Protein AF-A0A1G5WXL9-F1 (afdb_monomer_lite)

Structure (mmCIF, N/CA/C/O backbone):
data_AF-A0A1G5WXL9-F1
#
_entry.id   AF-A0A1G5WXL9-F1
#
loop_
_atom_site.group_PDB
_atom_site.id
_atom_site.type_symbol
_atom_site.label_atom_id
_atom_site.label_alt_id
_atom_site.label_comp_id
_atom_site.label_asym_id
_atom_site.label_entity_id
_atom_site.label_seq_id
_atom_site.pdbx_PDB_ins_code
_atom_site.Cartn_x
_atom_site.Cartn_y
_atom_site.Cartn_z
_atom_site.occupancy
_atom_site.B_iso_or_equiv
_atom_site.auth_seq_id
_atom_site.auth_comp_id
_atom_site.auth_asym_id
_atom_site.auth_atom_id
_atom_site.pdbx_PDB_model_num
ATOM 1 N N . MET A 1 1 ? -7.479 4.362 -8.930 1.00 89.00 1 MET A N 1
ATOM 2 C CA . MET A 1 1 ? -8.111 3.118 -8.446 1.00 89.00 1 MET A CA 1
ATOM 3 C C . MET A 1 1 ? -8.152 3.193 -6.934 1.00 89.00 1 MET A C 1
ATOM 5 O O . MET A 1 1 ? -7.251 3.823 -6.392 1.00 89.00 1 MET A O 1
ATOM 9 N N . ILE A 1 2 ? -9.167 2.651 -6.266 1.00 95.62 2 ILE A N 1
ATOM 10 C CA . ILE A 1 2 ? -9.227 2.722 -4.797 1.00 95.62 2 ILE A CA 1
ATOM 11 C C . ILE A 1 2 ? -8.543 1.508 -4.156 1.00 95.62 2 ILE A C 1
ATOM 13 O O . ILE A 1 2 ? -8.392 0.478 -4.812 1.00 95.62 2 ILE A O 1
ATOM 17 N N . LEU A 1 3 ? -8.122 1.605 -2.889 1.00 96.62 3 LEU A N 1
ATOM 18 C CA . LEU A 1 3 ? -7.483 0.483 -2.180 1.00 96.62 3 LEU A CA 1
ATOM 19 C C . LEU A 1 3 ? -8.346 -0.772 -2.216 1.00 96.62 3 LEU A C 1
ATOM 21 O O . LEU A 1 3 ? -7.825 -1.865 -2.410 1.00 96.62 3 LEU A O 1
ATOM 25 N N . LYS A 1 4 ? -9.662 -0.609 -2.050 1.00 97.12 4 LYS A N 1
ATOM 26 C CA . LYS A 1 4 ? -10.604 -1.723 -2.092 1.00 97.12 4 LYS A CA 1
ATOM 27 C C . LYS A 1 4 ? -10.462 -2.558 -3.366 1.00 97.12 4 LYS A C 1
ATOM 29 O O . LYS A 1 4 ? -10.415 -3.774 -3.264 1.00 97.12 4 LYS A O 1
ATOM 34 N N . ASP A 1 5 ? -10.298 -1.922 -4.525 1.00 97.06 5 ASP A N 1
ATOM 35 C CA . ASP A 1 5 ? -10.130 -2.636 -5.796 1.00 97.06 5 ASP A CA 1
ATOM 36 C C . ASP A 1 5 ? -8.858 -3.506 -5.791 1.00 97.06 5 ASP A C 1
ATOM 38 O O . ASP A 1 5 ? -8.848 -4.603 -6.342 1.00 97.06 5 ASP A O 1
ATOM 42 N N . ILE A 1 6 ? -7.782 -3.031 -5.148 1.00 96.88 6 ILE A N 1
ATOM 43 C CA . ILE A 1 6 ? -6.521 -3.775 -5.001 1.00 96.88 6 ILE A CA 1
ATOM 44 C C . ILE A 1 6 ? -6.711 -4.963 -4.061 1.00 96.88 6 ILE A C 1
ATOM 46 O O . ILE A 1 6 ? -6.274 -6.069 -4.377 1.00 96.88 6 ILE A O 1
ATOM 50 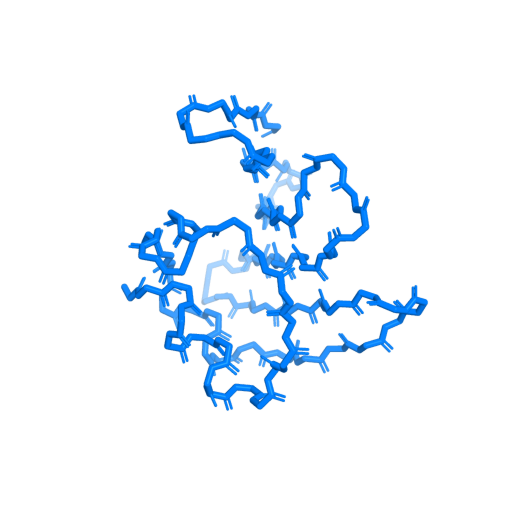N N . LEU A 1 7 ? -7.352 -4.737 -2.911 1.00 97.19 7 LEU A N 1
ATOM 51 C CA . LEU A 1 7 ? -7.625 -5.795 -1.940 1.00 97.19 7 LEU A CA 1
ATOM 52 C C . LEU A 1 7 ? -8.494 -6.891 -2.562 1.00 97.19 7 LEU A C 1
ATOM 54 O O . LEU A 1 7 ? -8.154 -8.064 -2.443 1.00 97.19 7 LEU A O 1
ATOM 58 N N . ASP A 1 8 ? -9.549 -6.502 -3.279 1.00 97.12 8 ASP A N 1
ATOM 59 C CA . ASP A 1 8 ? -10.457 -7.418 -3.966 1.00 97.12 8 ASP A CA 1
ATOM 60 C C . ASP A 1 8 ? -9.728 -8.192 -5.082 1.00 97.1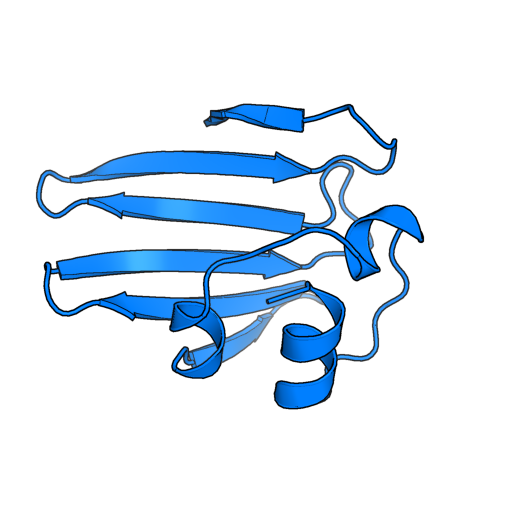2 8 ASP A C 1
ATOM 62 O O . ASP A 1 8 ? -9.904 -9.403 -5.208 1.00 97.12 8 ASP A O 1
ATOM 66 N N . TYR A 1 9 ? -8.858 -7.535 -5.861 1.00 97.38 9 TYR A N 1
ATOM 67 C CA . TYR A 1 9 ? -8.071 -8.187 -6.917 1.00 97.38 9 TYR A CA 1
ATOM 68 C C . TYR A 1 9 ? -7.133 -9.279 -6.382 1.00 97.38 9 TYR A C 1
ATOM 70 O O . TYR A 1 9 ? -6.972 -10.325 -7.010 1.00 97.38 9 TYR A O 1
ATOM 78 N N . PHE A 1 10 ? -6.513 -9.039 -5.226 1.00 97.00 10 PHE A N 1
ATOM 79 C CA . PHE A 1 10 ? -5.559 -9.957 -4.601 1.00 97.00 10 PHE A CA 1
ATOM 80 C C . PHE A 1 10 ? -6.185 -10.900 -3.556 1.00 97.00 10 PHE A C 1
ATOM 82 O O . PHE A 1 10 ? -5.443 -11.631 -2.898 1.00 97.00 10 PHE A O 1
ATOM 89 N N . ASP A 1 11 ? -7.513 -10.888 -3.391 1.00 96.62 11 ASP A N 1
ATOM 90 C CA . ASP A 1 11 ? -8.248 -11.638 -2.355 1.00 96.62 11 ASP A CA 1
ATOM 91 C C . ASP A 1 11 ? -7.699 -11.392 -0.928 1.00 96.62 11 ASP A C 1
ATOM 93 O O . ASP A 1 11 ? -7.534 -12.293 -0.100 1.00 96.62 11 ASP A O 1
ATOM 97 N N . ILE A 1 12 ? -7.355 -10.133 -0.633 1.00 96.44 12 ILE A N 1
ATOM 98 C CA . ILE A 1 12 ? -6.819 -9.712 0.665 1.00 96.44 12 ILE A CA 1
ATOM 99 C C . ILE A 1 12 ? -7.973 -9.325 1.588 1.00 96.44 12 ILE A C 1
ATOM 101 O O . ILE A 1 12 ? -8.537 -8.235 1.500 1.00 96.44 12 ILE A O 1
ATOM 105 N N . ASN A 1 13 ? -8.261 -10.188 2.560 1.00 94.00 13 ASN A N 1
ATOM 106 C CA . ASN A 1 13 ? -9.216 -9.891 3.623 1.00 94.00 13 ASN A CA 1
ATOM 107 C C . ASN A 1 13 ? -8.498 -9.359 4.874 1.00 94.00 13 ASN A C 1
ATOM 109 O O . ASN A 1 13 ? -7.851 -10.110 5.612 1.00 94.00 13 ASN A O 1
ATOM 113 N N . VAL A 1 14 ? -8.597 -8.048 5.096 1.00 94.81 14 VAL A N 1
ATOM 114 C CA . VAL A 1 14 ? -7.993 -7.336 6.227 1.00 94.81 14 VAL A CA 1
ATOM 115 C C . VAL A 1 14 ? -8.930 -6.235 6.719 1.00 94.81 14 VAL A C 1
ATOM 117 O O . VAL A 1 14 ? -9.638 -5.607 5.931 1.00 94.81 14 VAL A O 1
ATOM 120 N N . LYS A 1 15 ? -8.925 -5.987 8.033 1.00 95.88 15 LYS A N 1
ATOM 121 C CA . LYS A 1 15 ? -9.683 -4.896 8.649 1.00 95.88 15 LYS A CA 1
ATOM 122 C C . LYS A 1 15 ? -8.808 -3.649 8.762 1.00 95.88 15 LYS A C 1
ATOM 124 O O . LYS A 1 15 ? -7.836 -3.647 9.513 1.00 95.88 15 LYS A O 1
ATOM 129 N N . LEU A 1 16 ? -9.183 -2.600 8.043 1.00 96.88 16 LEU A N 1
ATOM 130 C CA . LEU A 1 16 ? -8.525 -1.296 8.016 1.00 96.88 16 LEU A CA 1
ATOM 131 C C . LEU A 1 16 ? -9.514 -0.200 8.453 1.00 96.88 16 LEU A C 1
ATOM 133 O O . LEU A 1 16 ? -10.726 -0.434 8.444 1.00 96.88 16 LEU A O 1
ATOM 137 N N . PRO A 1 17 ? -9.029 0.988 8.850 1.00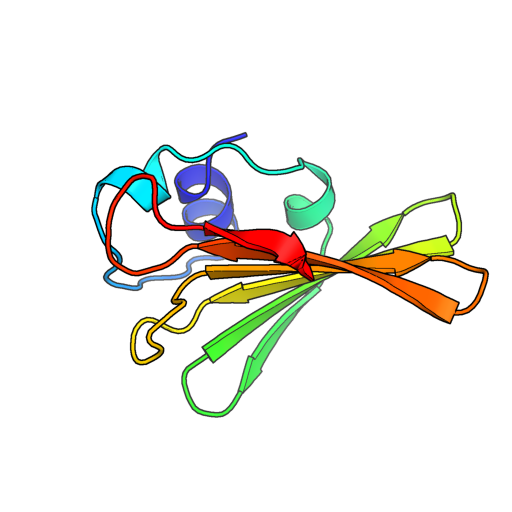 96.69 17 PRO A N 1
ATOM 138 C CA . PRO A 1 17 ? -9.850 2.196 8.911 1.00 96.69 17 PRO A CA 1
ATOM 139 C C . PRO A 1 17 ? -10.688 2.398 7.639 1.00 96.69 17 PRO A C 1
ATOM 141 O O . PRO A 1 17 ? -10.178 2.224 6.534 1.00 96.69 17 PRO A O 1
ATOM 144 N N . GLU A 1 18 ? -11.958 2.791 7.788 1.00 96.50 18 GLU A N 1
ATOM 145 C CA . GLU A 1 18 ? -12.906 2.855 6.663 1.00 96.50 18 GLU A CA 1
ATOM 146 C C . GLU A 1 18 ? -12.440 3.776 5.529 1.00 96.50 18 GLU A C 1
ATOM 148 O O . GLU A 1 18 ? -12.587 3.433 4.356 1.00 96.50 18 GLU A O 1
ATOM 153 N N . TYR A 1 19 ? -11.821 4.906 5.876 1.00 96.31 19 TYR A N 1
ATOM 154 C CA . TYR A 1 19 ? -11.357 5.892 4.904 1.00 96.31 19 TYR A CA 1
ATOM 155 C C . TYR A 1 19 ? -10.324 5.304 3.923 1.00 96.31 19 TYR A C 1
ATOM 157 O O . TYR A 1 19 ? -10.363 5.606 2.731 1.00 96.31 19 TYR A O 1
ATOM 165 N N . LEU A 1 20 ? -9.475 4.372 4.384 1.00 96.94 20 LEU A N 1
ATOM 166 C CA . LEU A 1 20 ? -8.422 3.768 3.563 1.00 96.94 20 LEU A CA 1
ATOM 167 C C . LEU A 1 20 ? -8.973 2.952 2.399 1.00 96.94 20 LEU A C 1
ATOM 169 O O . LEU A 1 20 ? -8.344 2.906 1.348 1.00 96.94 20 LEU A O 1
ATOM 173 N N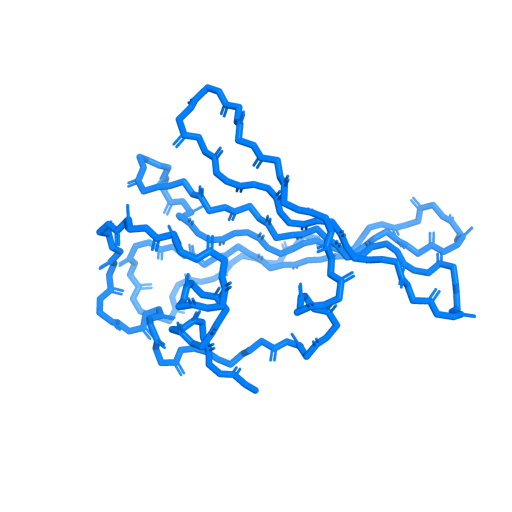 . TYR A 1 21 ? -10.145 2.329 2.542 1.00 96.81 21 TYR A N 1
ATOM 174 C CA . TYR A 1 21 ? -10.744 1.562 1.445 1.00 96.81 21 TYR A CA 1
ATOM 175 C C . TYR A 1 21 ? -11.096 2.444 0.240 1.00 96.81 21 TYR A C 1
ATOM 177 O O . TYR A 1 21 ? -11.124 1.945 -0.886 1.00 96.81 21 TYR A O 1
ATOM 185 N N . CYS A 1 22 ? -11.335 3.736 0.478 1.00 95.12 22 CYS A N 1
ATOM 186 C CA . CYS A 1 22 ? -11.677 4.733 -0.533 1.00 95.12 22 CYS A CA 1
ATOM 187 C C . CYS A 1 22 ? -10.462 5.535 -1.027 1.00 95.12 22 CYS A C 1
ATOM 189 O O . CYS A 1 22 ? -10.591 6.274 -2.005 1.00 95.12 22 CYS A O 1
ATOM 191 N N . GLU A 1 23 ? -9.298 5.390 -0.389 1.00 95.56 23 GLU A N 1
ATOM 192 C CA . GLU A 1 23 ? -8.077 6.090 -0.787 1.00 95.56 23 GLU A CA 1
ATOM 193 C C . GLU A 1 23 ? -7.601 5.640 -2.166 1.00 95.56 23 GLU A C 1
ATOM 195 O O . GLU A 1 23 ? -7.688 4.462 -2.531 1.00 95.56 23 GLU A O 1
ATOM 200 N N . THR A 1 24 ? -7.094 6.592 -2.950 1.00 94.50 24 THR A N 1
ATOM 201 C CA . THR A 1 24 ? -6.693 6.334 -4.334 1.00 94.50 24 THR A CA 1
ATOM 202 C C . THR A 1 24 ? -5.222 5.971 -4.456 1.00 94.50 24 THR A C 1
ATOM 204 O O . THR A 1 24 ? -4.348 6.705 -4.003 1.00 94.50 24 THR A O 1
ATOM 207 N N . PHE A 1 25 ? -4.948 4.890 -5.182 1.00 92.38 25 PHE A N 1
ATOM 208 C CA . PHE A 1 25 ? -3.611 4.380 -5.460 1.00 92.38 25 PHE A CA 1
ATOM 209 C C . PHE A 1 25 ? -3.389 4.168 -6.962 1.00 92.38 25 PHE A C 1
ATOM 211 O O . PHE A 1 25 ? -4.326 4.164 -7.776 1.00 92.38 25 PHE A O 1
ATOM 218 N N . SER A 1 26 ? -2.114 4.003 -7.318 1.00 90.88 26 SER A N 1
ATOM 219 C CA . SER A 1 26 ? -1.668 3.720 -8.683 1.00 90.88 26 SER A CA 1
ATOM 220 C C . SER A 1 26 ? -2.177 2.358 -9.175 1.00 90.88 26 SER A C 1
ATOM 222 O O . SER A 1 26 ? -2.235 1.391 -8.420 1.00 90.88 26 SER A O 1
ATOM 224 N N . ASP A 1 27 ? -2.516 2.264 -10.459 1.00 92.62 27 ASP A N 1
ATOM 225 C CA . ASP A 1 27 ? -2.983 1.033 -11.117 1.00 92.62 27 ASP A CA 1
ATOM 226 C C . ASP A 1 27 ? -1.881 -0.016 -11.307 1.00 92.62 27 ASP A C 1
ATOM 228 O O . ASP A 1 27 ? -2.167 -1.203 -11.469 1.00 92.62 27 ASP A O 1
ATOM 232 N N . VAL A 1 28 ? -0.616 0.404 -11.227 1.00 93.56 28 VAL A N 1
ATOM 233 C CA . VAL A 1 28 ? 0.555 -0.474 -11.342 1.00 93.56 28 VAL A CA 1
ATOM 234 C C . VAL A 1 28 ? 0.519 -1.632 -10.347 1.00 93.56 28 VAL A C 1
ATOM 236 O O . VAL A 1 28 ? 0.983 -2.719 -10.681 1.00 93.56 28 VAL A O 1
ATOM 239 N N . PHE A 1 29 ? -0.087 -1.442 -9.169 1.00 95.00 29 PHE A N 1
ATOM 240 C CA . PHE A 1 29 ? -0.175 -2.479 -8.143 1.00 95.00 29 PHE A CA 1
ATOM 241 C C . PHE A 1 29 ? -0.974 -3.706 -8.590 1.00 95.00 29 PHE A C 1
ATOM 243 O O . PHE A 1 29 ? -0.628 -4.804 -8.176 1.00 95.00 29 PHE A O 1
ATOM 250 N N . LEU A 1 30 ? -1.952 -3.576 -9.497 1.00 94.44 30 LEU A N 1
ATOM 251 C CA . LEU A 1 30 ? -2.677 -4.741 -10.038 1.00 94.44 30 LEU A CA 1
ATOM 252 C C . LEU A 1 30 ? -1.790 -5.672 -10.874 1.00 94.44 30 LEU A C 1
ATOM 254 O O . LEU A 1 30 ? -2.136 -6.823 -11.123 1.00 94.44 30 LEU A O 1
ATOM 258 N N . ARG A 1 31 ? -0.650 -5.170 -11.351 1.00 93.81 31 ARG A N 1
ATOM 259 C CA . ARG A 1 31 ? 0.335 -5.954 -12.108 1.00 93.81 31 ARG A CA 1
ATOM 260 C C . ARG A 1 31 ? 1.462 -6.476 -11.219 1.00 93.81 31 ARG A C 1
ATOM 262 O O . ARG A 1 31 ? 2.378 -7.105 -11.736 1.00 93.81 31 ARG A O 1
ATOM 269 N N . GLY A 1 32 ? 1.423 -6.154 -9.927 1.00 94.25 32 GLY A N 1
ATOM 270 C CA . GLY A 1 32 ? 2.457 -6.516 -8.975 1.00 94.25 32 GLY A CA 1
ATOM 271 C C . GLY A 1 32 ? 2.366 -7.963 -8.506 1.00 94.25 32 GLY A C 1
ATOM 272 O O . GLY A 1 32 ? 1.330 -8.619 -8.608 1.00 94.25 32 GLY A O 1
ATOM 273 N N . GLU A 1 33 ? 3.470 -8.439 -7.946 1.00 97.12 33 GLU A N 1
ATOM 274 C CA . GLU A 1 33 ? 3.547 -9.713 -7.246 1.00 97.12 33 GLU A CA 1
ATOM 275 C C . GLU A 1 33 ? 3.145 -9.531 -5.783 1.00 97.12 33 GLU A C 1
ATOM 277 O O . GLU A 1 33 ? 3.709 -8.696 -5.071 1.00 97.12 33 GLU A O 1
ATOM 282 N N . LEU A 1 34 ? 2.193 -10.345 -5.323 1.00 97.62 34 LEU A N 1
ATOM 283 C CA . LEU A 1 34 ? 1.789 -10.408 -3.924 1.00 97.62 34 LEU A CA 1
ATOM 284 C C . LEU A 1 34 ? 2.675 -11.385 -3.147 1.00 97.62 34 LEU A C 1
ATOM 286 O O . LEU A 1 34 ? 2.826 -12.549 -3.519 1.00 97.62 34 LEU A O 1
ATOM 290 N N . LYS A 1 35 ? 3.172 -10.936 -1.998 1.00 97.25 35 LYS A N 1
ATOM 291 C CA . LYS A 1 35 ? 3.837 -11.749 -0.978 1.00 97.25 35 LYS A CA 1
ATOM 292 C C . LYS A 1 35 ? 3.126 -11.569 0.357 1.00 97.25 35 LYS A C 1
ATOM 294 O O . LYS A 1 35 ? 2.657 -10.480 0.683 1.00 97.25 35 LYS A O 1
A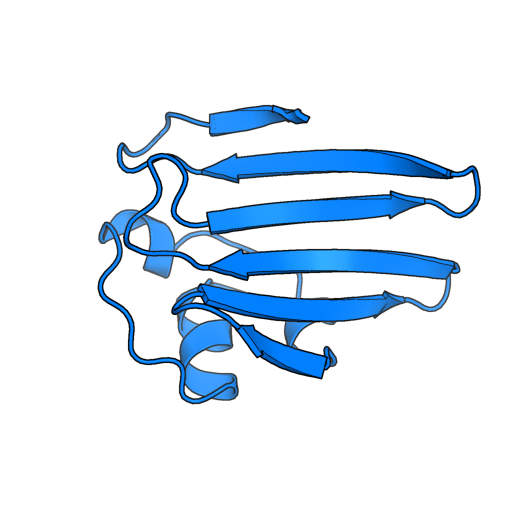TOM 299 N N . LYS A 1 36 ? 3.063 -12.637 1.150 1.00 95.69 36 LYS A N 1
ATOM 300 C CA . LYS A 1 36 ? 2.531 -12.608 2.516 1.00 95.69 36 LYS A CA 1
ATOM 301 C C . LYS A 1 36 ? 3.610 -13.077 3.476 1.00 95.69 36 LYS A C 1
ATOM 303 O O . LYS A 1 36 ? 4.071 -14.209 3.374 1.00 95.69 36 LYS A O 1
ATOM 308 N N . GLU A 1 37 ? 3.991 -12.225 4.419 1.00 93.69 37 GLU A N 1
ATOM 309 C CA . GLU A 1 37 ? 5.080 -12.500 5.359 1.00 93.69 37 GLU A CA 1
ATOM 310 C C . GLU A 1 37 ? 4.707 -11.991 6.747 1.00 93.69 37 GLU A C 1
ATOM 312 O O . GLU A 1 37 ? 4.279 -10.855 6.885 1.00 93.69 37 GLU A O 1
ATOM 317 N N . ASN A 1 38 ? 4.878 -12.796 7.797 1.00 90.62 38 ASN A N 1
ATOM 318 C CA . ASN A 1 38 ? 4.679 -12.352 9.187 1.00 90.62 38 ASN A CA 1
ATOM 319 C C . ASN A 1 38 ? 3.341 -11.623 9.458 1.00 90.62 38 ASN A C 1
ATOM 321 O O . ASN A 1 38 ? 3.283 -10.732 10.295 1.00 90.62 38 ASN A O 1
ATOM 325 N N . GLY A 1 39 ? 2.268 -11.984 8.746 1.00 89.00 39 GLY A N 1
ATOM 326 C CA . GLY A 1 39 ? 0.944 -11.373 8.920 1.00 89.00 39 GLY A CA 1
ATOM 327 C C . GLY A 1 39 ? 0.676 -10.108 8.096 1.00 89.00 39 GLY A C 1
ATOM 328 O O . GLY A 1 39 ? -0.470 -9.666 8.080 1.00 89.00 39 GLY A O 1
ATOM 329 N N . ARG A 1 40 ? 1.662 -9.588 7.352 1.00 96.19 40 ARG A N 1
ATOM 330 C CA . ARG A 1 40 ? 1.483 -8.462 6.420 1.00 96.19 40 ARG A CA 1
ATOM 331 C C . ARG A 1 40 ? 1.444 -8.915 4.965 1.00 96.19 40 ARG A C 1
ATOM 333 O O . ARG A 1 40 ? 2.008 -9.954 4.608 1.00 96.19 40 ARG A O 1
ATOM 340 N N . TYR A 1 41 ? 0.799 -8.110 4.132 1.00 98.00 41 TYR A N 1
ATOM 341 C CA . TYR A 1 41 ? 0.764 -8.278 2.682 1.00 98.00 41 TYR A CA 1
ATOM 342 C C . TYR A 1 41 ? 1.705 -7.266 2.037 1.00 98.00 41 TYR A C 1
ATOM 344 O O . TYR A 1 41 ? 1.738 -6.105 2.437 1.00 98.00 41 TYR A O 1
ATOM 352 N N . ILE A 1 42 ? 2.483 -7.710 1.058 1.00 98.12 42 ILE A N 1
ATOM 353 C CA . ILE A 1 42 ? 3.461 -6.896 0.342 1.00 98.12 42 ILE A CA 1
ATOM 354 C C . ILE A 1 42 ? 3.198 -7.083 -1.147 1.00 98.12 42 ILE A C 1
ATOM 356 O O . ILE A 1 42 ? 3.306 -8.197 -1.650 1.00 98.12 42 ILE A O 1
ATOM 360 N N . ILE A 1 43 ? 2.853 -6.011 -1.849 1.00 98.00 43 ILE A N 1
ATOM 361 C CA . ILE A 1 43 ? 2.654 -6.010 -3.300 1.00 98.00 43 ILE A CA 1
ATOM 362 C C . ILE A 1 43 ? 3.811 -5.239 -3.921 1.00 98.00 43 ILE A C 1
ATOM 364 O O . ILE A 1 43 ? 3.994 -4.059 -3.618 1.00 98.00 43 ILE A O 1
ATOM 368 N N . VAL A 1 44 ? 4.580 -5.893 -4.788 1.00 97.75 44 VAL A N 1
ATOM 369 C CA . VAL A 1 44 ? 5.724 -5.286 -5.482 1.00 97.75 44 VAL A CA 1
ATOM 370 C C . VAL A 1 44 ? 5.420 -5.203 -6.970 1.00 97.75 44 VAL A C 1
ATOM 372 O O . VAL A 1 44 ? 5.174 -6.222 -7.608 1.00 97.75 44 VAL A O 1
ATOM 375 N N . ALA A 1 45 ? 5.432 -3.998 -7.529 1.00 96.38 45 ALA A N 1
ATOM 376 C CA . ALA A 1 45 ? 5.158 -3.745 -8.937 1.00 96.38 45 ALA A CA 1
ATOM 377 C C . ALA A 1 45 ? 6.305 -2.961 -9.578 1.00 96.38 45 ALA A C 1
ATOM 379 O O . ALA A 1 45 ? 6.618 -1.845 -9.165 1.00 96.38 45 ALA A O 1
ATOM 380 N N . GLU A 1 46 ? 6.898 -3.523 -10.625 1.00 94.12 46 GLU A N 1
ATOM 381 C CA . GLU A 1 46 ? 7.936 -2.863 -11.413 1.00 94.12 46 GLU A CA 1
ATOM 382 C C . GLU A 1 46 ? 7.328 -2.180 -12.644 1.00 94.12 46 GLU A C 1
ATOM 384 O O . GLU A 1 46 ? 6.467 -2.726 -13.342 1.00 94.12 46 GLU A O 1
ATOM 389 N N . THR A 1 47 ? 7.760 -0.951 -12.916 1.00 91.19 47 THR A N 1
ATOM 390 C CA . THR A 1 47 ? 7.309 -0.183 -14.081 1.00 91.19 47 THR A CA 1
ATOM 391 C C . THR A 1 47 ? 8.376 -0.145 -15.170 1.00 91.19 47 THR A C 1
ATOM 393 O O . THR A 1 47 ? 9.557 -0.333 -14.914 1.00 91.19 47 THR A O 1
ATOM 396 N N . ARG A 1 48 ? 7.984 0.222 -16.398 1.00 84.19 48 ARG A N 1
ATOM 397 C CA . ARG A 1 48 ? 8.891 0.342 -17.563 1.00 84.19 48 ARG A CA 1
ATOM 398 C C . ARG A 1 48 ? 10.030 1.365 -17.414 1.00 84.19 48 ARG A C 1
ATOM 400 O O . ARG A 1 48 ? 10.819 1.511 -18.338 1.00 84.19 48 ARG A O 1
ATOM 407 N N . LYS A 1 49 ? 10.044 2.151 -16.337 1.00 88.25 49 LYS A N 1
ATOM 408 C CA . LYS A 1 49 ? 11.072 3.161 -16.051 1.00 88.25 49 LYS A CA 1
ATOM 409 C C . LYS A 1 49 ? 12.055 2.684 -14.976 1.00 88.25 49 LYS A C 1
ATOM 411 O O . LYS A 1 49 ? 12.670 3.532 -14.340 1.00 88.25 49 LYS A O 1
ATOM 416 N N . ASP 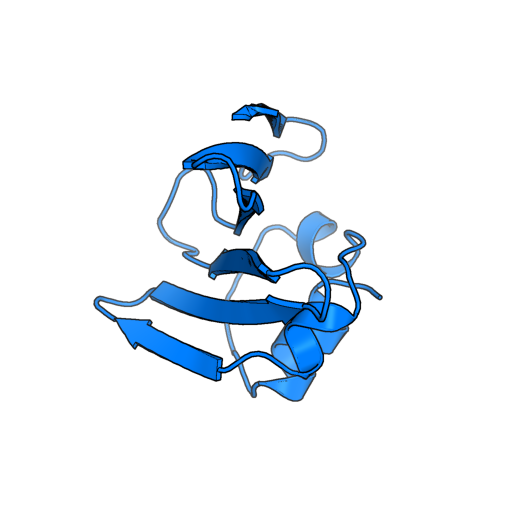A 1 50 ? 12.121 1.376 -14.731 1.00 90.69 50 ASP A N 1
ATOM 417 C CA . ASP A 1 50 ? 12.917 0.748 -13.670 1.00 90.69 50 ASP A CA 1
ATOM 418 C C . ASP A 1 50 ? 12.598 1.328 -12.276 1.00 90.69 50 ASP A C 1
ATOM 420 O O . ASP A 1 50 ? 13.458 1.452 -11.408 1.00 90.69 50 ASP A O 1
ATOM 424 N N . VAL A 1 51 ? 11.339 1.747 -12.075 1.00 94.81 51 VAL A N 1
ATOM 425 C CA . VAL A 1 51 ? 10.818 2.175 -10.768 1.00 94.81 51 VAL A CA 1
ATOM 426 C C . VAL A 1 51 ? 10.089 0.998 -10.144 1.00 94.81 51 VAL A C 1
ATOM 428 O O . VAL A 1 51 ? 9.169 0.456 -10.768 1.00 94.81 51 VAL A O 1
ATOM 431 N N . ILE A 1 52 ? 10.461 0.659 -8.912 1.00 96.25 52 ILE A N 1
ATOM 432 C CA . ILE A 1 52 ? 9.849 -0.420 -8.133 1.00 96.25 52 ILE A CA 1
ATOM 433 C C . ILE A 1 52 ? 8.903 0.201 -7.112 1.00 96.25 52 ILE A C 1
ATOM 435 O O . ILE A 1 52 ? 9.345 0.859 -6.174 1.00 96.25 52 ILE A O 1
ATOM 439 N N . HIS A 1 53 ? 7.602 -0.017 -7.270 1.00 96.56 53 HIS A N 1
ATOM 440 C CA . HIS A 1 53 ? 6.603 0.356 -6.277 1.00 96.56 53 HIS A CA 1
ATOM 441 C C . HIS A 1 53 ? 6.359 -0.799 -5.313 1.00 96.56 53 HIS A C 1
ATOM 443 O O . HIS A 1 53 ? 6.134 -1.930 -5.736 1.00 96.56 53 HIS A O 1
ATOM 449 N N . THR A 1 54 ? 6.341 -0.503 -4.020 1.00 97.38 54 THR A N 1
ATOM 450 C CA . THR A 1 54 ? 6.005 -1.453 -2.963 1.00 97.38 54 THR A CA 1
ATOM 451 C C . THR A 1 54 ? 4.833 -0.911 -2.159 1.00 97.38 54 THR A C 1
ATOM 453 O O . THR A 1 54 ? 4.884 0.213 -1.666 1.00 97.38 54 THR A O 1
ATOM 456 N N . MET A 1 55 ? 3.780 -1.712 -2.023 1.00 97.75 55 MET A N 1
ATOM 457 C CA . MET A 1 55 ? 2.672 -1.475 -1.102 1.00 97.75 55 MET A CA 1
ATOM 458 C C . MET A 1 55 ? 2.740 -2.503 0.019 1.00 97.75 55 MET A C 1
ATOM 460 O O . MET A 1 55 ? 2.754 -3.701 -0.244 1.00 97.75 55 MET A O 1
ATOM 464 N N . ILE A 1 56 ? 2.770 -2.037 1.262 1.00 97.75 56 ILE A N 1
ATOM 465 C CA . ILE A 1 56 ? 2.725 -2.874 2.459 1.00 97.75 56 ILE A CA 1
ATOM 466 C C . ILE A 1 56 ? 1.394 -2.618 3.152 1.00 97.75 56 ILE A C 1
ATOM 468 O O . ILE A 1 56 ? 1.040 -1.466 3.395 1.00 97.75 56 ILE A O 1
ATOM 472 N N . ILE A 1 57 ? 0.675 -3.691 3.470 1.00 98.00 57 ILE A N 1
ATOM 473 C CA . ILE A 1 57 ? -0.587 -3.654 4.204 1.00 98.00 57 ILE A CA 1
ATOM 474 C C . ILE A 1 57 ? -0.429 -4.489 5.475 1.00 98.00 57 ILE A C 1
ATOM 476 O O . ILE A 1 57 ? -0.246 -5.709 5.406 1.00 98.00 57 ILE A O 1
ATOM 480 N N . ASP A 1 58 ? -0.519 -3.831 6.627 1.00 97.06 58 ASP A N 1
ATOM 481 C CA . ASP A 1 58 ? -0.401 -4.434 7.955 1.00 97.06 58 ASP A CA 1
ATOM 482 C C . ASP A 1 58 ? -1.404 -3.791 8.923 1.00 97.06 58 ASP A C 1
ATOM 484 O O . ASP A 1 58 ? -1.166 -2.724 9.474 1.00 97.06 58 ASP A O 1
ATOM 488 N N . SER A 1 59 ? -2.538 -4.445 9.184 1.00 94.62 59 SER A N 1
ATOM 489 C CA . SER A 1 59 ? -3.558 -3.897 10.096 1.00 94.62 59 SER A CA 1
ATOM 490 C C . SER A 1 59 ? -3.084 -3.704 11.543 1.00 94.62 59 SER A C 1
ATOM 492 O O . SER A 1 59 ? -3.754 -3.016 12.316 1.00 94.62 59 SER A O 1
ATOM 494 N N . GLY A 1 60 ? -1.983 -4.352 11.935 1.00 94.06 60 GLY A N 1
ATOM 495 C CA . GLY A 1 60 ? -1.406 -4.220 13.268 1.00 94.06 60 GLY A CA 1
ATOM 496 C C . GLY A 1 60 ? -0.617 -2.923 13.449 1.00 94.06 60 GLY A C 1
ATOM 497 O O . GLY A 1 60 ? -0.640 -2.360 14.544 1.00 94.06 60 GLY A O 1
ATOM 498 N N . ASP A 1 61 ? 0.013 -2.422 12.385 1.00 95.38 61 ASP A N 1
ATOM 499 C CA . ASP A 1 61 ? 0.917 -1.267 12.419 1.00 95.38 61 ASP A CA 1
ATOM 500 C C . ASP A 1 61 ? 0.171 0.059 12.660 1.00 95.38 61 ASP A C 1
ATOM 502 O O . ASP A 1 61 ? -1.031 0.177 12.408 1.00 95.38 61 ASP A O 1
ATOM 506 N N . ASP A 1 62 ? 0.870 1.073 13.170 1.00 94.50 62 ASP A N 1
ATOM 507 C CA . ASP A 1 62 ? 0.341 2.438 13.303 1.00 94.50 62 ASP A CA 1
ATOM 508 C C . ASP A 1 62 ? 0.092 3.085 11.935 1.00 94.50 62 ASP A C 1
ATOM 510 O O . ASP A 1 62 ? -0.813 3.914 11.797 1.00 94.50 62 ASP A O 1
ATOM 514 N N . TYR A 1 63 ? 0.839 2.639 10.922 1.00 96.81 63 TYR A N 1
ATOM 515 C CA . TYR A 1 63 ? 0.661 2.974 9.517 1.00 96.81 63 TYR A CA 1
ATOM 516 C C . TYR A 1 63 ? 0.241 1.739 8.725 1.00 96.81 63 TYR A C 1
ATOM 518 O O . TYR A 1 63 ? 1.077 1.085 8.094 1.00 96.81 63 TYR A O 1
ATOM 526 N N . PRO A 1 64 ? -1.052 1.388 8.739 1.00 97.06 64 PRO A N 1
ATOM 527 C CA . PRO A 1 64 ? -1.493 0.112 8.208 1.00 97.06 64 PRO A CA 1
ATOM 528 C C . PRO A 1 64 ? -1.377 -0.017 6.689 1.00 97.06 64 PRO A C 1
ATOM 530 O O . PRO A 1 64 ? -1.484 -1.127 6.169 1.00 97.06 64 PRO A O 1
ATOM 533 N N . VAL A 1 65 ? -1.158 1.091 5.976 1.00 97.69 65 VAL A N 1
ATOM 534 C CA . VAL A 1 65 ? -0.837 1.098 4.549 1.00 97.69 65 VAL A CA 1
ATOM 535 C C . VAL A 1 65 ? 0.392 1.971 4.325 1.00 97.69 65 VAL A C 1
ATOM 537 O O . VAL A 1 65 ? 0.407 3.156 4.664 1.00 97.69 65 VAL A O 1
ATOM 540 N N . VAL A 1 66 ? 1.426 1.394 3.720 1.00 97.69 66 VAL A N 1
ATOM 541 C CA . VAL A 1 66 ? 2.657 2.097 3.345 1.00 97.69 66 VAL A CA 1
ATOM 542 C C . VAL A 1 66 ? 2.917 1.893 1.868 1.00 97.69 66 VAL A C 1
ATOM 544 O O . VAL A 1 66 ? 2.909 0.764 1.386 1.00 97.69 66 VAL A O 1
ATOM 547 N N . ILE A 1 67 ? 3.196 2.984 1.163 1.00 96.94 67 ILE A N 1
ATOM 548 C CA . ILE A 1 67 ? 3.614 2.977 -0.232 1.00 96.94 67 ILE A CA 1
ATOM 549 C C . ILE A 1 67 ? 5.018 3.542 -0.319 1.00 96.94 67 ILE A C 1
ATOM 551 O O . ILE A 1 67 ? 5.267 4.652 0.144 1.00 96.94 67 ILE A O 1
ATOM 555 N N . SER A 1 68 ? 5.921 2.819 -0.963 1.00 96.50 68 SER A N 1
ATOM 556 C CA . SER A 1 68 ? 7.235 3.327 -1.336 1.00 96.50 68 SER A CA 1
ATOM 557 C C . SER A 1 68 ? 7.504 3.072 -2.811 1.00 96.50 68 SER A C 1
ATOM 559 O O . SER A 1 68 ? 6.976 2.138 -3.411 1.00 96.50 68 SER A O 1
ATOM 561 N N . SER A 1 69 ? 8.316 3.929 -3.413 1.00 95.81 69 SER A N 1
ATOM 562 C CA . SER A 1 69 ? 8.839 3.747 -4.756 1.00 95.81 69 SER A CA 1
ATOM 563 C C . SER A 1 69 ? 10.347 3.902 -4.707 1.00 95.81 69 SER A C 1
ATOM 565 O O . SER A 1 69 ? 10.859 4.904 -4.209 1.00 95.81 69 SER A O 1
ATOM 567 N N . GLU A 1 70 ? 11.056 2.909 -5.219 1.00 96.44 70 GLU A N 1
ATOM 568 C CA . GLU A 1 70 ? 12.493 2.974 -5.437 1.00 96.44 70 GLU A CA 1
ATOM 569 C C . GLU A 1 70 ? 12.751 3.426 -6.872 1.00 96.44 70 GLU A C 1
ATOM 571 O O . GLU A 1 70 ? 12.247 2.835 -7.828 1.00 96.44 70 GLU A O 1
ATOM 576 N N . LEU A 1 71 ? 13.485 4.527 -7.016 1.00 94.56 71 LEU A N 1
ATOM 577 C CA . LEU A 1 71 ? 13.856 5.109 -8.298 1.00 94.56 71 LEU A CA 1
ATOM 578 C C . LEU A 1 71 ? 15.161 4.480 -8.818 1.00 94.56 71 LEU A C 1
ATOM 580 O O . LEU A 1 71 ? 16.009 4.098 -8.012 1.00 94.56 71 LEU A O 1
ATOM 584 N N . PRO A 1 72 ? 15.426 4.518 -10.139 1.00 93.06 72 PRO A N 1
ATOM 585 C CA . PRO A 1 72 ? 16.646 3.949 -10.733 1.00 93.06 72 PRO A CA 1
ATOM 586 C C . PRO A 1 72 ? 17.960 4.527 -10.188 1.00 93.06 72 PRO A C 1
ATOM 588 O O . PRO A 1 72 ? 19.029 3.948 -10.347 1.00 93.06 72 PRO A O 1
ATOM 591 N N . ASN A 1 73 ? 17.902 5.707 -9.569 1.00 93.44 73 ASN A N 1
ATOM 592 C CA . ASN A 1 73 ? 19.048 6.361 -8.940 1.00 93.44 73 ASN A CA 1
ATOM 593 C C . ASN A 1 73 ? 19.270 5.930 -7.475 1.00 93.44 73 ASN A C 1
ATOM 595 O O . ASN A 1 73 ? 20.057 6.570 -6.778 1.00 93.44 73 ASN A O 1
ATOM 599 N N . GLY A 1 74 ? 18.549 4.909 -7.000 1.00 91.31 74 GLY A N 1
ATOM 600 C CA . GLY A 1 74 ? 18.609 4.393 -5.633 1.00 91.31 74 GLY A CA 1
ATOM 601 C C . GLY A 1 74 ? 17.912 5.269 -4.590 1.00 91.31 74 GLY A C 1
ATOM 602 O O . GLY A 1 74 ? 18.006 4.988 -3.398 1.00 91.31 74 GLY A O 1
ATOM 603 N N . LYS A 1 75 ? 17.236 6.353 -4.994 1.00 94.56 75 LYS A N 1
ATOM 604 C CA . LYS A 1 75 ? 16.427 7.154 -4.069 1.00 94.56 75 LYS A CA 1
ATOM 605 C C . LYS A 1 75 ? 15.072 6.500 -3.859 1.00 94.56 75 LYS A C 1
ATOM 607 O O . LYS A 1 75 ? 14.454 6.023 -4.806 1.00 94.56 75 LYS A O 1
ATOM 612 N N . THR A 1 76 ? 14.580 6.591 -2.635 1.00 94.88 76 THR A N 1
ATOM 613 C CA . THR A 1 76 ? 13.230 6.169 -2.276 1.00 94.88 76 THR A CA 1
ATOM 614 C C . THR A 1 76 ? 12.362 7.394 -2.034 1.00 94.88 76 THR A C 1
ATOM 616 O O . THR A 1 76 ? 12.841 8.402 -1.516 1.00 94.88 76 THR A O 1
ATOM 619 N N . ASN A 1 77 ? 11.098 7.310 -2.426 1.00 94.88 77 ASN A N 1
ATOM 620 C CA . ASN A 1 77 ? 10.053 8.204 -1.952 1.00 94.88 77 ASN A CA 1
ATOM 621 C C . ASN A 1 77 ? 8.805 7.402 -1.585 1.00 94.88 77 ASN A C 1
ATOM 623 O O . ASN A 1 77 ? 8.600 6.293 -2.075 1.00 94.88 77 ASN A O 1
ATOM 627 N N . GLY A 1 78 ? 7.951 7.942 -0.730 1.00 95.31 78 GLY A N 1
ATOM 628 C CA . GLY A 1 78 ? 6.764 7.221 -0.314 1.00 95.31 78 GLY A CA 1
ATOM 629 C C . GLY A 1 78 ? 5.834 8.003 0.590 1.00 95.31 78 GLY A C 1
ATOM 630 O O . GLY A 1 78 ? 6.053 9.168 0.917 1.00 95.31 78 GLY A O 1
ATOM 631 N N . ILE A 1 79 ? 4.774 7.318 0.986 1.00 97.00 79 ILE A N 1
ATOM 632 C CA . ILE A 1 79 ? 3.754 7.817 1.892 1.00 97.00 79 ILE A CA 1
ATOM 633 C C . ILE A 1 79 ? 3.305 6.683 2.812 1.00 97.00 79 ILE A C 1
ATOM 635 O O . ILE A 1 79 ? 3.134 5.537 2.394 1.00 97.00 79 ILE A O 1
ATOM 639 N N . LYS A 1 80 ? 3.127 7.011 4.084 1.00 97.56 80 LYS A N 1
ATOM 640 C CA . LYS A 1 80 ? 2.551 6.144 5.105 1.00 97.56 80 LYS A CA 1
ATOM 641 C C . LYS A 1 80 ? 1.211 6.729 5.515 1.00 97.56 80 LYS A C 1
ATOM 643 O O . LYS A 1 80 ? 1.159 7.908 5.863 1.00 97.56 80 LYS A O 1
ATOM 648 N N . PHE A 1 81 ? 0.164 5.919 5.495 1.00 97.56 81 PHE A N 1
ATOM 649 C CA . PHE A 1 81 ? -1.178 6.315 5.910 1.00 97.56 81 PHE A CA 1
ATOM 650 C C . PHE A 1 81 ? -1.440 5.758 7.301 1.00 97.56 81 PHE A C 1
ATOM 652 O O . PHE A 1 81 ? -1.276 4.553 7.498 1.00 97.56 81 PHE A O 1
ATOM 659 N N . SER A 1 82 ? -1.784 6.616 8.264 1.00 96.88 82 SER A N 1
ATOM 660 C CA . SER A 1 82 ? -1.983 6.189 9.650 1.00 96.88 82 SER A CA 1
ATOM 661 C C . SER A 1 82 ? -3.364 5.563 9.867 1.00 96.88 82 SER A C 1
ATOM 663 O O . SER A 1 82 ? -4.147 5.358 8.940 1.00 96.88 82 SER A O 1
ATOM 665 N N . LYS A 1 83 ? -3.711 5.217 11.106 1.00 95.62 83 LYS A N 1
ATOM 666 C CA . LYS A 1 83 ? -5.081 4.790 11.430 1.00 95.62 83 LYS A CA 1
ATOM 667 C C . LYS A 1 83 ? -6.103 5.937 11.408 1.00 95.62 83 LYS A C 1
ATOM 669 O O . LYS A 1 83 ? -7.301 5.662 11.377 1.00 95.62 83 LYS A O 1
ATOM 674 N N . THR A 1 84 ? -5.647 7.188 11.408 1.00 95.25 84 THR A N 1
ATOM 675 C CA . THR A 1 84 ? -6.491 8.388 11.461 1.00 95.25 84 THR A CA 1
ATOM 676 C C . THR A 1 84 ? -6.561 9.035 10.083 1.00 95.25 84 THR A C 1
ATOM 678 O O . THR A 1 84 ? -5.535 9.282 9.457 1.00 95.25 84 THR A O 1
ATOM 681 N N . GLU A 1 85 ? -7.769 9.341 9.616 1.00 94.06 85 GLU A N 1
ATOM 682 C CA . GLU A 1 85 ? -7.965 10.050 8.350 1.00 94.06 85 GLU A CA 1
ATOM 683 C C . GLU A 1 85 ? -7.232 11.402 8.352 1.00 94.06 85 GLU A C 1
ATOM 685 O O . GLU A 1 85 ? -7.305 12.167 9.316 1.00 94.06 85 GLU A O 1
ATOM 690 N N . GLY A 1 86 ? -6.510 11.688 7.266 1.00 90.75 86 GLY A N 1
ATOM 691 C CA . GLY A 1 86 ? -5.738 12.921 7.092 1.00 90.75 86 GLY A CA 1
ATOM 692 C C . GLY A 1 86 ? -4.359 12.940 7.761 1.00 90.75 86 GLY A C 1
ATOM 693 O O . GLY A 1 86 ? -3.592 13.870 7.513 1.00 90.75 86 GLY A O 1
ATOM 694 N N . ASP A 1 87 ? -4.010 11.929 8.558 1.00 94.25 87 ASP A N 1
ATOM 695 C CA . ASP A 1 87 ? -2.684 11.796 9.162 1.00 94.25 87 ASP A CA 1
ATOM 696 C C . ASP A 1 87 ? -1.787 10.883 8.310 1.00 94.25 87 ASP A C 1
ATOM 698 O O . ASP A 1 87 ? -1.949 9.660 8.238 1.00 94.25 87 ASP A O 1
ATOM 702 N N . LEU A 1 88 ? -0.847 11.515 7.605 1.00 94.19 88 LEU A N 1
ATOM 703 C CA . LEU A 1 88 ? 0.035 10.876 6.637 1.00 94.19 88 LEU A CA 1
ATOM 704 C C . LEU A 1 88 ? 1.472 11.384 6.765 1.00 94.19 88 LEU A C 1
ATOM 706 O O . LEU A 1 88 ? 1.723 12.565 7.002 1.00 94.19 88 LEU A O 1
ATOM 710 N N . THR A 1 89 ? 2.428 10.473 6.588 1.00 96.19 89 THR A N 1
ATOM 711 C CA . THR A 1 89 ? 3.867 10.761 6.674 1.00 96.19 89 THR A CA 1
ATOM 712 C C . THR A 1 89 ? 4.546 10.476 5.342 1.00 96.19 89 THR A C 1
ATOM 714 O O . THR A 1 89 ? 4.442 9.368 4.821 1.00 96.19 89 THR A O 1
ATOM 717 N N . TYR A 1 90 ? 5.284 11.453 4.815 1.00 94.81 90 TYR A N 1
ATOM 718 C CA . TYR A 1 90 ? 6.121 11.278 3.626 1.00 94.81 90 TYR A CA 1
ATOM 719 C C . TYR A 1 90 ? 7.484 10.701 4.007 1.00 94.81 90 TYR A C 1
ATOM 721 O O . TYR A 1 90 ? 8.059 11.086 5.028 1.00 94.81 90 TYR A O 1
ATOM 729 N N . ILE A 1 91 ? 7.996 9.796 3.176 1.00 90.50 91 ILE A N 1
ATOM 730 C CA . ILE A 1 91 ? 9.325 9.182 3.312 1.00 90.50 91 ILE A CA 1
ATOM 731 C C . ILE A 1 91 ? 10.125 9.288 2.022 1.00 90.50 91 ILE A C 1
ATOM 733 O O . ILE A 1 91 ? 9.498 9.492 0.957 1.00 90.50 91 ILE A O 1
#

Organism: NCBI:txid230361

Sequence (91 aa):
MILKDILDYFDINVKLPEYLYCETFSDVFLRGELKKENGRYIIVAETRKDVIHTMIIDSGDDYPVVISSELPNGKTNGIKFSKTEGDLTYI

Foldseek 3Di:
DAVLVLCVLVVNDDDAQPVRRGDDDDPQQSVFDWDDDPQKIWTWGADPQRKIWIWIAHRVDQQRIKIWIQHPVRDIWIKTHGRDPPDMDID

Secondary structure (DSSP, 8-state):
-BHHHHHHHTT------HHHHH-B--GGGGGSEEEEETTEEEEEEE-TTS-EEEEEE-TTSSSSEEEEEE-TTS-EEEEEE-SSTT-EEE-

Radius of gyration: 12.54 Å; chains: 1; bounding box: 32×26×31 Å

pLDDT: mean 95.17, std 2.54, range [84.19, 98.12]